Protein AF-A0ABD5LPI7-F1 (afdb_monomer_lite)

Organism: Agrobacterium radiobacter (NCBI:txid362)

Foldseek 3Di:
DDWDDDPFWIKDKFADADDPVLVCLCVVLVWAWPDQDPVRRMTITTGGVCSCVSVVVSVVVVVVVRVVVVVD

Secondary structure (DSSP, 8-state):
-EEEE-SS-EEEEEE----HHHHHHHHHTT-EEEEEETTTTEEEEEE-TTHHHHTHHHHHHHHHHHHHHHH-

Structure (mmCIF, N/CA/C/O backbone):
data_AF-A0ABD5LPI7-F1
#
_entry.id   AF-A0ABD5LPI7-F1
#
loop_
_atom_site.group_PDB
_atom_site.id
_atom_site.type_symbol
_atom_site.label_atom_id
_atom_site.label_alt_id
_atom_site.label_comp_id
_atom_site.label_asym_id
_atom_site.label_entity_id
_atom_site.label_seq_id
_atom_site.pdbx_PDB_ins_code
_atom_site.Cartn_x
_atom_site.Cartn_y
_atom_site.Cartn_z
_atom_site.occupancy
_atom_site.B_iso_or_equiv
_atom_site.auth_seq_id
_atom_site.auth_comp_id
_atom_site.auth_asym_id
_atom_site.auth_atom_id
_at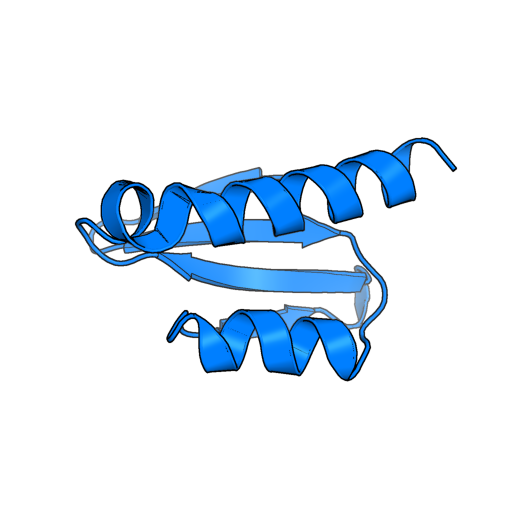om_site.pdbx_PDB_model_num
ATOM 1 N N . MET A 1 1 ? -6.158 -4.013 -9.586 1.00 89.75 1 MET A N 1
ATOM 2 C CA . MET A 1 1 ? -6.096 -3.412 -8.239 1.00 89.75 1 MET A CA 1
ATOM 3 C C . MET A 1 1 ? -7.302 -3.908 -7.474 1.00 89.75 1 MET A C 1
ATOM 5 O O . MET A 1 1 ? -8.351 -4.043 -8.098 1.00 89.75 1 MET A O 1
ATOM 9 N N . SER A 1 2 ? -7.149 -4.213 -6.189 1.00 90.88 2 SER A N 1
ATOM 10 C CA . SER A 1 2 ? -8.194 -4.855 -5.391 1.00 90.88 2 SER A CA 1
ATOM 11 C C . SER A 1 2 ? -8.224 -4.295 -3.974 1.00 9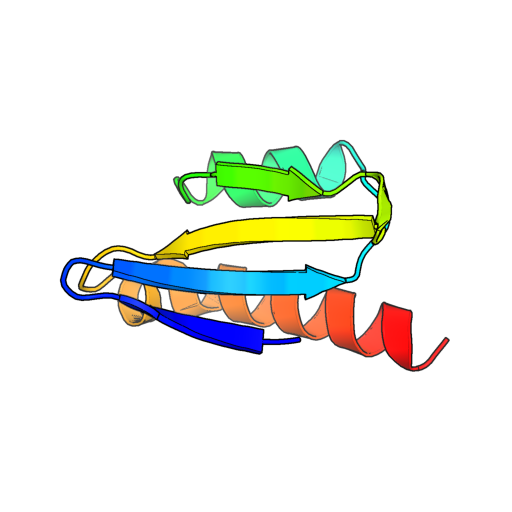0.88 2 SER A C 1
ATOM 13 O O . SER A 1 2 ? -7.183 -4.136 -3.340 1.00 90.88 2 SER A O 1
ATOM 15 N N . PHE A 1 3 ? -9.429 -4.060 -3.461 1.00 92.19 3 PHE A N 1
ATOM 16 C CA . PHE A 1 3 ? -9.672 -3.709 -2.066 1.00 92.19 3 PHE A CA 1
ATOM 17 C C . PHE A 1 3 ? -10.301 -4.910 -1.361 1.00 92.19 3 PHE A C 1
ATOM 19 O O . PHE A 1 3 ? -11.321 -5.438 -1.800 1.00 92.19 3 PHE A O 1
ATOM 26 N N . ARG A 1 4 ? -9.670 -5.374 -0.283 1.00 91.56 4 ARG A N 1
ATOM 27 C CA . ARG A 1 4 ? -10.096 -6.538 0.498 1.00 91.56 4 ARG A CA 1
ATOM 28 C C . ARG A 1 4 ? -10.505 -6.090 1.897 1.00 91.56 4 ARG A C 1
ATOM 30 O O . ARG A 1 4 ? -9.642 -6.008 2.776 1.00 91.56 4 ARG A O 1
ATOM 37 N N . PRO A 1 5 ? -11.793 -5.794 2.128 1.00 92.25 5 PRO A N 1
ATOM 38 C CA . PRO A 1 5 ? -12.260 -5.440 3.458 1.00 92.25 5 PRO A CA 1
ATOM 39 C C . PRO A 1 5 ? -12.064 -6.621 4.414 1.00 92.25 5 PRO A C 1
ATOM 41 O O . PRO A 1 5 ? -12.361 -7.774 4.091 1.00 92.25 5 PRO A O 1
ATOM 44 N N . LYS A 1 6 ? -11.535 -6.334 5.601 1.00 90.81 6 LYS A N 1
ATOM 45 C CA . LYS A 1 6 ? -11.415 -7.263 6.726 1.00 90.81 6 LYS A CA 1
ATOM 46 C C . LYS A 1 6 ? -12.113 -6.657 7.938 1.00 90.81 6 LYS A C 1
ATOM 48 O O . LYS A 1 6 ? -12.399 -5.465 7.981 1.00 90.81 6 LYS A O 1
ATOM 53 N N . ARG A 1 7 ? -12.344 -7.481 8.961 1.00 88.81 7 ARG A N 1
ATOM 54 C CA . ARG A 1 7 ? -13.027 -7.060 10.195 1.00 88.81 7 ARG A CA 1
ATOM 55 C C . ARG A 1 7 ? -12.364 -5.852 10.880 1.00 88.81 7 ARG A C 1
ATOM 57 O O . ARG A 1 7 ? -13.071 -5.055 11.480 1.00 88.81 7 ARG A O 1
ATOM 64 N N . SER A 1 8 ? -11.034 -5.730 10.813 1.00 89.44 8 SER A N 1
ATOM 65 C CA . SER A 1 8 ? -10.263 -4.699 11.534 1.00 89.44 8 SER A CA 1
ATOM 66 C C . SER A 1 8 ? -9.524 -3.695 10.647 1.00 89.44 8 SER A C 1
ATOM 68 O O . SER A 1 8 ? -8.994 -2.713 11.159 1.00 89.44 8 SER A O 1
ATOM 70 N N . HIS A 1 9 ? -9.425 -3.947 9.344 1.00 92.25 9 HIS A N 1
ATOM 71 C CA . HIS A 1 9 ? -8.634 -3.133 8.424 1.00 92.25 9 HIS A CA 1
ATOM 72 C C . HIS A 1 9 ? -9.088 -3.353 6.983 1.00 92.25 9 HIS A C 1
ATOM 74 O O . HIS A 1 9 ? -9.830 -4.288 6.680 1.00 92.25 9 HIS A O 1
ATOM 80 N N . LEU A 1 10 ? -8.604 -2.511 6.081 1.00 93.00 10 LEU A N 1
ATOM 81 C CA . LEU A 1 10 ? -8.777 -2.669 4.649 1.00 93.00 10 LEU A CA 1
ATOM 82 C C . LEU A 1 10 ? -7.440 -3.088 4.036 1.00 93.00 10 LEU A C 1
ATOM 84 O O . LEU A 1 10 ? -6.449 -2.373 4.149 1.00 93.00 10 LEU A O 1
ATOM 88 N N . GLY A 1 11 ? -7.400 -4.259 3.406 1.00 93.50 11 GLY A N 1
ATOM 89 C CA . GLY A 1 11 ? -6.262 -4.648 2.579 1.00 93.50 11 GLY A CA 1
ATOM 90 C C . GLY A 1 11 ? -6.353 -3.957 1.224 1.00 93.50 11 GLY A C 1
ATOM 91 O O . GLY A 1 11 ? -7.387 -4.050 0.562 1.00 93.50 11 GLY A O 1
ATOM 92 N N . PHE A 1 12 ? -5.289 -3.291 0.798 1.00 93.56 12 PHE A N 1
ATOM 93 C CA . PHE A 1 12 ? -5.180 -2.717 -0.536 1.00 93.56 12 PHE A CA 1
ATOM 94 C C . PHE A 1 12 ? -4.069 -3.428 -1.308 1.00 93.56 12 PHE A C 1
ATOM 96 O O . PHE A 1 12 ? -2.931 -3.522 -0.850 1.00 93.56 12 PHE A O 1
ATOM 103 N N . GLU A 1 13 ? -4.432 -3.977 -2.467 1.00 94.00 13 GLU A N 1
ATOM 104 C CA . GLU A 1 13 ? -3.533 -4.720 -3.345 1.00 94.00 13 GLU A CA 1
ATOM 105 C C . GLU A 1 13 ? -3.429 -4.018 -4.704 1.00 94.00 13 GLU A C 1
ATOM 107 O O . GLU A 1 13 ? -4.429 -3.849 -5.419 1.00 94.00 13 GLU A O 1
ATOM 112 N N . PHE A 1 14 ? -2.214 -3.655 -5.107 1.00 93.19 14 PHE A N 1
ATOM 113 C CA . PHE A 1 14 ? -1.948 -3.039 -6.406 1.00 93.19 14 PHE A CA 1
ATOM 114 C C . PHE A 1 14 ? -0.746 -3.692 -7.086 1.00 93.19 14 PHE A C 1
ATOM 116 O O . PHE A 1 14 ? 0.222 -4.082 -6.438 1.00 93.19 14 PHE A O 1
ATOM 123 N N . LYS A 1 15 ? -0.858 -3.883 -8.404 1.00 91.94 15 LYS A N 1
ATOM 124 C CA . LYS A 1 15 ? 0.147 -4.583 -9.206 1.00 91.94 15 LYS A CA 1
ATOM 125 C C . LYS A 1 15 ? 1.191 -3.580 -9.662 1.00 91.94 15 LYS A C 1
ATOM 127 O O . LYS A 1 15 ? 0.821 -2.596 -10.296 1.00 91.94 15 LYS A O 1
ATOM 132 N N . MET A 1 16 ? 2.449 -3.841 -9.336 1.00 91.25 16 MET A N 1
ATOM 133 C CA . MET A 1 16 ? 3.573 -2.994 -9.705 1.00 91.25 16 MET A CA 1
ATOM 134 C C . MET A 1 16 ? 4.887 -3.719 -9.405 1.00 91.25 16 MET A C 1
ATOM 136 O O . MET A 1 16 ? 4.940 -4.439 -8.403 1.00 91.25 16 MET A O 1
ATOM 140 N N . PRO A 1 17 ? 5.940 -3.545 -10.223 1.00 91.62 17 PRO A N 1
ATOM 141 C CA . PRO A 1 17 ? 7.263 -4.054 -9.889 1.00 91.62 17 PRO A CA 1
ATOM 142 C C . PRO A 1 17 ? 7.749 -3.452 -8.573 1.00 91.62 17 PRO A C 1
ATOM 144 O O . PRO A 1 17 ? 7.513 -2.276 -8.294 1.00 91.62 17 PRO A O 1
ATOM 147 N N . ARG A 1 18 ? 8.441 -4.268 -7.775 1.00 90.44 18 ARG A N 1
ATOM 148 C CA . ARG A 1 18 ? 9.069 -3.786 -6.552 1.00 90.44 18 ARG A CA 1
ATOM 149 C C . ARG A 1 18 ? 10.165 -2.783 -6.897 1.00 90.44 18 ARG A C 1
ATOM 151 O O . ARG A 1 18 ? 11.057 -3.113 -7.678 1.00 90.44 18 ARG A O 1
ATOM 158 N N . SER A 1 19 ? 10.124 -1.606 -6.287 1.00 91.50 19 SER A N 1
ATOM 159 C CA . SER A 1 19 ? 11.189 -0.611 -6.385 1.00 91.50 19 SER A CA 1
ATOM 160 C C . SER A 1 19 ? 11.370 0.133 -5.066 1.00 91.50 19 SER A C 1
ATOM 162 O O . SER A 1 19 ? 10.445 0.255 -4.263 1.00 91.50 19 SER A O 1
ATOM 164 N N . GLU A 1 20 ? 12.586 0.629 -4.849 1.00 90.88 20 GLU A N 1
ATOM 165 C CA . GLU A 1 20 ? 12.963 1.336 -3.623 1.00 90.88 20 GLU A CA 1
ATOM 166 C C . GLU A 1 20 ? 12.175 2.639 -3.437 1.00 90.88 20 GLU A C 1
ATOM 168 O O . GLU A 1 20 ? 11.743 2.945 -2.331 1.00 90.88 20 GLU A O 1
ATOM 173 N N . GLU A 1 21 ? 11.886 3.349 -4.529 1.00 90.62 21 GLU A N 1
ATOM 174 C CA . GLU A 1 21 ? 11.037 4.547 -4.533 1.00 90.62 21 GLU A CA 1
ATOM 175 C C . GLU A 1 21 ? 9.655 4.280 -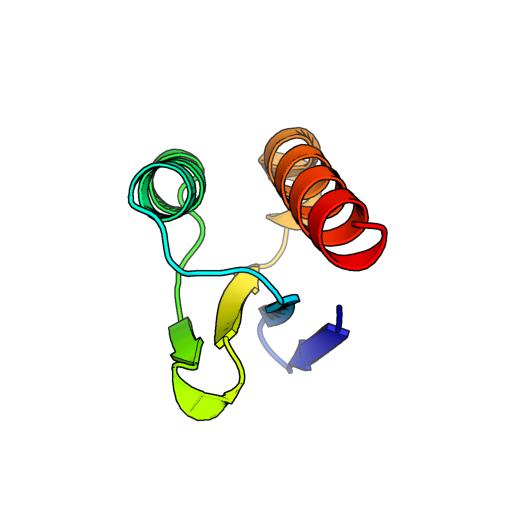3.914 1.00 90.62 21 GLU A C 1
ATOM 177 O O . GLU A 1 21 ? 9.125 5.074 -3.141 1.00 90.62 21 GLU A O 1
ATOM 182 N N . ILE A 1 22 ? 9.066 3.131 -4.226 1.00 90.69 22 ILE A N 1
ATOM 183 C CA . ILE A 1 22 ? 7.702 2.794 -3.820 1.00 90.69 22 ILE A CA 1
ATOM 184 C C . ILE A 1 22 ? 7.687 2.289 -2.391 1.00 90.69 22 ILE A C 1
ATOM 186 O O . ILE A 1 22 ? 6.798 2.661 -1.624 1.00 90.69 22 ILE A O 1
ATOM 190 N N . ASP A 1 23 ? 8.692 1.491 -2.030 1.00 90.88 23 ASP A N 1
ATOM 191 C CA . ASP A 1 23 ? 8.924 1.074 -0.651 1.00 90.88 23 ASP A CA 1
ATOM 192 C C . ASP A 1 23 ? 9.052 2.332 0.244 1.00 90.88 23 ASP A C 1
ATOM 194 O O . ASP A 1 23 ? 8.345 2.437 1.249 1.00 90.88 23 ASP A O 1
ATOM 198 N N . GLN A 1 24 ? 9.812 3.350 -0.188 1.00 91.94 24 GLN A N 1
ATOM 199 C CA . GLN A 1 24 ? 9.953 4.631 0.519 1.00 91.94 24 GLN A CA 1
ATOM 200 C C . GLN A 1 24 ? 8.653 5.441 0.597 1.00 91.94 24 GLN A C 1
ATOM 202 O O . GLN A 1 24 ? 8.368 6.020 1.645 1.00 91.94 24 GLN A O 1
ATOM 207 N N . ILE A 1 25 ? 7.841 5.502 -0.466 1.00 91.25 25 ILE A N 1
ATOM 208 C CA . ILE A 1 25 ? 6.548 6.213 -0.440 1.00 91.25 25 ILE A CA 1
ATOM 209 C C . ILE A 1 25 ? 5.601 5.580 0.587 1.00 91.25 25 ILE A C 1
ATOM 211 O O . ILE A 1 25 ? 4.922 6.295 1.329 1.00 91.25 25 ILE A O 1
ATOM 215 N N . ILE A 1 26 ? 5.543 4.247 0.631 1.00 90.88 26 ILE A N 1
ATOM 216 C CA . ILE A 1 26 ? 4.679 3.506 1.557 1.00 90.88 26 ILE A CA 1
ATOM 217 C C . ILE A 1 26 ? 5.151 3.713 3.003 1.00 90.88 26 ILE A C 1
ATOM 219 O O . ILE A 1 26 ? 4.334 4.027 3.874 1.00 90.88 26 ILE A O 1
ATOM 223 N N . GLU A 1 27 ? 6.459 3.598 3.243 1.00 90.94 27 GLU A N 1
ATOM 224 C CA . GLU A 1 27 ? 7.076 3.796 4.556 1.00 90.94 27 GLU A CA 1
ATOM 225 C C . GLU A 1 27 ? 6.917 5.239 5.056 1.00 90.94 27 GLU A C 1
ATOM 227 O O . GLU A 1 27 ? 6.446 5.457 6.172 1.00 90.94 27 GLU A O 1
ATOM 232 N N . SER A 1 28 ? 7.199 6.232 4.209 1.00 90.38 28 SER A N 1
ATOM 233 C CA . SER A 1 28 ? 7.079 7.660 4.549 1.00 90.38 28 SER A CA 1
ATOM 234 C C . SER A 1 28 ? 5.639 8.072 4.851 1.00 90.38 28 SER A C 1
ATOM 236 O O . SER A 1 28 ? 5.393 8.952 5.673 1.00 90.38 28 SER A O 1
ATOM 238 N N . ALA A 1 29 ? 4.663 7.422 4.215 1.00 89.06 29 ALA A N 1
ATOM 239 C CA . ALA A 1 29 ? 3.250 7.625 4.514 1.00 89.06 29 ALA A CA 1
ATOM 240 C C . ALA A 1 29 ? 2.788 6.895 5.789 1.00 89.06 29 ALA A C 1
ATOM 242 O O . ALA A 1 29 ? 1.612 6.978 6.159 1.00 89.06 29 ALA A O 1
ATOM 243 N N . GLY A 1 30 ? 3.675 6.142 6.448 1.00 88.69 30 GLY A N 1
ATOM 244 C CA . GLY A 1 30 ? 3.366 5.331 7.622 1.00 88.69 30 GLY A CA 1
ATOM 245 C C . GLY A 1 30 ? 2.303 4.272 7.334 1.00 88.69 30 GLY A C 1
ATOM 246 O O . GLY A 1 30 ? 1.459 3.994 8.189 1.00 88.69 30 GLY A O 1
ATOM 247 N N . ILE A 1 31 ? 2.236 3.765 6.100 1.00 90.12 31 ILE A N 1
ATOM 248 C CA . ILE A 1 31 ? 1.321 2.690 5.713 1.00 90.12 31 ILE A CA 1
ATOM 249 C C . ILE A 1 31 ? 1.996 1.359 6.040 1.00 90.12 31 ILE A C 1
ATOM 251 O O . ILE A 1 31 ? 3.118 1.097 5.623 1.00 90.12 31 ILE A O 1
ATOM 255 N N . GLU A 1 32 ? 1.299 0.500 6.781 1.00 87.56 32 GLU A N 1
ATOM 256 C CA . GLU A 1 32 ? 1.817 -0.821 7.130 1.00 87.56 32 GLU A CA 1
ATOM 257 C C . GLU A 1 32 ? 1.831 -1.717 5.879 1.00 87.56 32 GLU A C 1
ATOM 259 O O . GLU A 1 32 ? 0.780 -2.078 5.333 1.00 87.56 32 GLU A O 1
ATOM 264 N N . THR A 1 33 ? 3.024 -2.083 5.413 1.00 85.44 33 THR A N 1
ATOM 265 C CA . THR A 1 33 ? 3.203 -3.086 4.356 1.00 85.44 33 THR A CA 1
ATOM 266 C C . THR A 1 33 ? 3.041 -4.475 4.955 1.00 85.44 33 THR A C 1
ATOM 268 O O . THR A 1 33 ? 3.730 -4.824 5.908 1.00 85.44 33 THR A O 1
ATOM 271 N N . LEU A 1 34 ? 2.149 -5.288 4.386 1.00 82.62 34 LEU A N 1
ATOM 272 C CA . LEU A 1 34 ? 1.989 -6.680 4.810 1.00 82.62 34 LEU A CA 1
ATOM 273 C C . LEU A 1 34 ? 3.089 -7.552 4.203 1.00 82.62 34 LEU A C 1
ATOM 275 O O . LEU A 1 34 ? 3.837 -8.207 4.915 1.00 82.62 34 LEU A O 1
ATOM 279 N N . GLU A 1 35 ? 3.161 -7.575 2.874 1.00 84.12 35 GLU A N 1
ATOM 280 C CA . GLU A 1 35 ? 4.136 -8.359 2.118 1.00 84.12 35 GLU A CA 1
ATOM 281 C C . GLU A 1 35 ? 4.110 -7.915 0.650 1.00 84.12 35 GLU A C 1
ATOM 283 O O . GLU A 1 35 ? 3.041 -7.627 0.097 1.00 84.12 35 GLU A O 1
ATOM 288 N N . TYR A 1 36 ? 5.265 -7.915 -0.014 1.00 90.38 36 TYR A N 1
ATOM 289 C CA . TYR A 1 36 ? 5.300 -7.879 -1.472 1.00 90.38 36 TYR A CA 1
ATOM 290 C C . TYR A 1 36 ? 5.114 -9.292 -2.029 1.00 90.38 36 TYR A C 1
ATOM 292 O O . TYR A 1 36 ? 5.926 -10.188 -1.801 1.00 90.38 36 TYR A O 1
ATOM 300 N N . ASN A 1 37 ? 4.054 -9.503 -2.803 1.00 91.69 37 ASN A N 1
ATOM 301 C CA . ASN A 1 37 ? 3.794 -10.787 -3.430 1.00 91.69 37 ASN A CA 1
ATOM 302 C C . ASN A 1 37 ? 4.629 -10.926 -4.709 1.00 91.69 37 ASN A C 1
ATOM 304 O O . ASN A 1 37 ? 4.228 -10.470 -5.782 1.00 91.69 37 ASN A O 1
ATOM 308 N N . VAL A 1 38 ? 5.773 -11.602 -4.590 1.00 90.69 38 VAL A N 1
ATOM 309 C CA . VAL A 1 38 ? 6.732 -11.812 -5.689 1.00 90.69 38 VAL A CA 1
ATOM 310 C C . VAL A 1 38 ? 6.110 -12.576 -6.858 1.00 90.69 38 VAL A C 1
ATOM 312 O O . VAL A 1 38 ? 6.336 -12.223 -8.011 1.00 90.69 38 V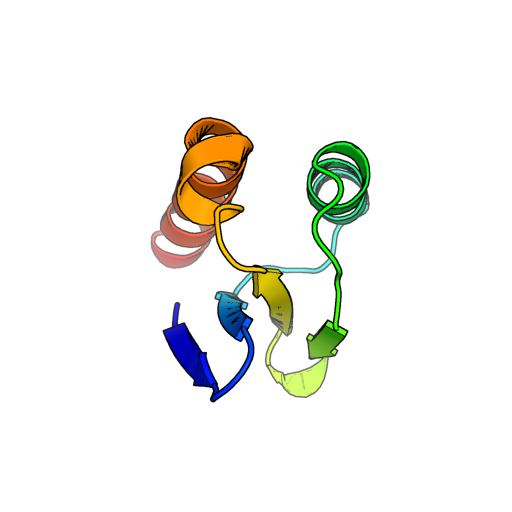AL A O 1
ATOM 315 N N . ARG A 1 39 ? 5.273 -13.586 -6.580 1.00 91.12 39 ARG A N 1
ATOM 316 C CA . ARG A 1 39 ? 4.657 -14.436 -7.613 1.00 91.12 39 ARG A CA 1
ATOM 317 C C . ARG A 1 39 ? 3.755 -13.649 -8.564 1.00 91.12 39 ARG A C 1
ATOM 319 O O . ARG A 1 39 ? 3.695 -13.968 -9.747 1.00 91.12 39 ARG A O 1
ATOM 326 N N . TRP A 1 40 ? 3.034 -12.658 -8.046 1.00 89.44 40 TRP A N 1
ATOM 327 C CA . TRP A 1 40 ? 2.072 -11.869 -8.822 1.00 89.44 40 TRP A CA 1
ATOM 328 C C . TRP A 1 40 ? 2.539 -10.440 -9.114 1.00 89.44 40 TRP A C 1
ATOM 330 O O . TRP A 1 40 ? 1.845 -9.713 -9.829 1.00 89.44 40 TRP A O 1
ATOM 340 N N . GLY A 1 41 ? 3.699 -10.051 -8.580 1.00 92.00 41 GLY A N 1
ATOM 341 C CA . GLY A 1 41 ? 4.257 -8.710 -8.705 1.00 92.00 41 GLY A CA 1
ATOM 342 C C . GLY A 1 41 ? 3.316 -7.646 -8.148 1.00 92.00 41 GLY A C 1
ATOM 343 O O . GLY A 1 41 ? 2.947 -6.711 -8.858 1.00 92.00 41 GLY A O 1
ATOM 344 N N . LEU A 1 42 ? 2.817 -7.852 -6.927 1.00 93.06 42 LEU A N 1
ATOM 345 C CA . LEU A 1 42 ? 1.871 -6.928 -6.305 1.00 93.06 42 LEU A CA 1
ATOM 346 C C . LEU A 1 42 ? 2.259 -6.569 -4.879 1.00 93.06 42 LEU A C 1
ATOM 348 O O . LEU A 1 42 ? 2.698 -7.408 -4.093 1.00 93.06 42 LEU A O 1
ATOM 352 N N . TYR A 1 43 ? 2.027 -5.308 -4.552 1.00 93.88 43 TYR A N 1
ATOM 353 C CA . TYR A 1 43 ? 2.125 -4.779 -3.207 1.00 93.88 43 TYR A CA 1
ATOM 354 C C . TYR A 1 43 ? 0.857 -5.095 -2.428 1.00 93.88 43 TYR A C 1
ATOM 356 O O . TYR A 1 43 ? -0.253 -4.994 -2.962 1.00 93.88 43 TYR A O 1
ATOM 364 N N . ARG A 1 44 ? 1.022 -5.459 -1.155 1.00 93.44 44 ARG A N 1
ATOM 365 C CA . ARG A 1 44 ? -0.077 -5.611 -0.201 1.00 93.44 44 ARG A CA 1
ATOM 366 C C . ARG A 1 44 ? 0.161 -4.676 0.962 1.00 93.44 44 ARG A C 1
ATOM 368 O O . ARG A 1 44 ? 1.112 -4.853 1.722 1.00 93.44 44 ARG A O 1
ATOM 375 N N . VAL A 1 45 ? -0.736 -3.717 1.116 1.00 93.56 45 VAL A N 1
ATOM 376 C CA . VAL A 1 45 ? -0.684 -2.761 2.215 1.00 93.56 45 VAL A CA 1
ATOM 377 C C . VAL A 1 45 ? -1.953 -2.834 3.044 1.00 93.56 45 VAL A C 1
ATOM 379 O O . VAL A 1 45 ? -3.033 -3.188 2.557 1.00 93.56 45 VAL A O 1
ATOM 382 N N . ARG A 1 46 ? -1.812 -2.511 4.322 1.00 93.81 46 ARG A N 1
ATOM 383 C CA . ARG A 1 46 ? -2.896 -2.459 5.285 1.00 93.81 46 ARG A CA 1
ATOM 384 C C . ARG A 1 46 ? -3.255 -1.008 5.565 1.00 93.81 46 ARG A C 1
ATOM 386 O O . ARG A 1 46 ? -2.411 -0.204 5.938 1.00 93.81 46 ARG A O 1
ATOM 393 N N . LEU A 1 47 ? -4.539 -0.708 5.428 1.00 92.81 47 LEU A N 1
ATOM 394 C CA . LEU A 1 47 ? -5.123 0.579 5.775 1.00 92.81 47 LEU A CA 1
ATOM 395 C C . LEU A 1 47 ? -5.965 0.398 7.037 1.00 92.81 47 LEU A C 1
ATOM 397 O O . LEU A 1 47 ? -6.949 -0.353 7.051 1.00 92.81 47 LEU A O 1
ATOM 401 N N . ALA A 1 48 ? -5.551 1.050 8.118 1.00 91.81 48 ALA A N 1
ATOM 402 C CA . ALA A 1 48 ? -6.303 1.115 9.358 1.00 91.81 48 ALA A CA 1
ATOM 403 C C . ALA A 1 48 ? -7.500 2.070 9.227 1.00 91.81 48 ALA A C 1
ATOM 405 O O . ALA A 1 48 ? -7.688 2.777 8.232 1.00 91.81 48 A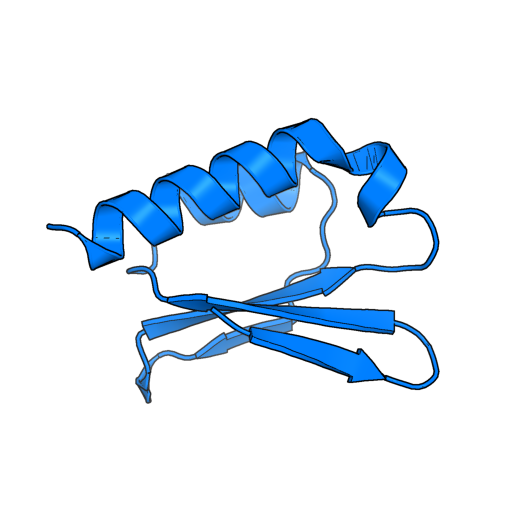LA A O 1
ATOM 406 N N . LYS A 1 49 ? -8.352 2.099 10.253 1.00 89.00 49 LYS A N 1
ATOM 407 C CA . LYS A 1 49 ? -9.499 3.009 10.284 1.00 89.00 49 LYS A CA 1
ATOM 408 C C . LYS A 1 49 ? -9.016 4.467 10.234 1.00 89.00 49 LYS A C 1
ATOM 410 O O . LYS A 1 49 ? -8.210 4.879 11.063 1.00 89.00 49 LYS A O 1
ATOM 415 N N . GLY A 1 50 ? -9.529 5.237 9.276 1.00 88.88 50 GLY A N 1
ATOM 416 C CA . GLY A 1 50 ? -9.147 6.637 9.054 1.00 88.88 50 GLY A CA 1
ATOM 417 C C . GLY A 1 50 ? -7.892 6.837 8.196 1.00 88.88 50 GLY A C 1
ATOM 418 O O . GLY A 1 50 ? -7.618 7.969 7.813 1.00 88.88 50 GLY A O 1
ATOM 419 N N . ASP A 1 51 ? -7.155 5.779 7.832 1.00 90.62 51 ASP A N 1
ATOM 420 C CA . ASP A 1 51 ? -5.982 5.918 6.951 1.00 90.62 51 ASP A CA 1
ATOM 421 C C . ASP A 1 51 ? -6.364 6.393 5.552 1.00 90.62 51 ASP A C 1
ATOM 423 O O . ASP A 1 51 ? -5.626 7.163 4.950 1.00 90.62 51 ASP A O 1
ATOM 427 N N . VAL A 1 52 ? -7.523 5.961 5.048 1.00 88.06 52 VAL A N 1
ATOM 428 C CA . VAL A 1 52 ? -8.009 6.368 3.723 1.00 88.06 52 VAL A CA 1
ATOM 429 C C . VAL A 1 52 ? -8.142 7.886 3.636 1.00 88.06 52 VAL A C 1
ATOM 431 O O . VAL A 1 52 ? -7.714 8.465 2.650 1.00 88.06 52 VAL A O 1
ATOM 434 N N . GLU A 1 53 ? -8.675 8.521 4.680 1.00 90.94 53 GLU A N 1
ATOM 435 C CA . GLU A 1 53 ? -8.867 9.972 4.742 1.00 90.94 53 GLU A CA 1
ATOM 436 C C . GLU A 1 53 ? -7.536 10.694 4.986 1.00 90.94 53 GLU A C 1
ATOM 438 O O . GLU A 1 53 ? -7.184 11.621 4.257 1.00 90.94 53 GLU A O 1
ATOM 443 N N . LYS A 1 54 ? -6.753 10.231 5.968 1.00 92.38 54 LYS A N 1
ATOM 444 C CA . LYS A 1 54 ? -5.487 10.866 6.375 1.00 92.38 54 LYS A CA 1
ATOM 445 C C . LYS A 1 54 ? -4.383 10.771 5.324 1.00 92.38 54 LYS A C 1
ATOM 447 O O . LYS A 1 54 ? -3.504 11.622 5.299 1.00 92.38 54 LYS A O 1
ATOM 452 N N . LYS A 1 55 ? -4.401 9.727 4.495 1.00 91.88 55 LYS A N 1
ATOM 453 C CA . LYS A 1 55 ? -3.343 9.405 3.523 1.00 91.88 55 LYS A CA 1
ATOM 454 C C . LYS A 1 55 ? -3.867 9.457 2.088 1.00 91.88 55 LYS A C 1
ATOM 456 O O . LYS A 1 55 ? -3.341 8.778 1.206 1.00 91.88 55 LYS A O 1
ATOM 461 N N . THR A 1 56 ? -4.918 10.250 1.860 1.00 91.38 56 THR A N 1
ATOM 462 C CA . THR A 1 56 ? -5.606 10.366 0.566 1.00 91.38 56 THR A CA 1
ATOM 463 C C . THR A 1 56 ? -4.629 10.691 -0.563 1.00 91.38 56 THR A C 1
ATOM 465 O O . THR A 1 56 ? -4.671 10.043 -1.608 1.00 91.38 56 THR A O 1
ATOM 468 N N . ASP A 1 57 ? -3.723 11.649 -0.356 1.00 91.94 57 ASP A N 1
ATOM 469 C CA . ASP A 1 57 ? -2.767 12.080 -1.380 1.00 91.94 57 ASP A CA 1
ATOM 470 C C . ASP A 1 57 ? -1.794 10.965 -1.770 1.00 91.94 57 ASP A C 1
ATOM 472 O O . ASP A 1 57 ? -1.631 10.674 -2.956 1.00 91.94 57 ASP A O 1
ATOM 476 N N . THR A 1 58 ? -1.221 10.262 -0.788 1.00 91.81 58 THR A N 1
ATOM 477 C CA . THR A 1 58 ? -0.346 9.109 -1.039 1.00 91.81 58 THR A CA 1
ATOM 478 C C . THR A 1 58 ? -1.094 7.999 -1.770 1.00 91.81 58 THR A C 1
ATOM 480 O O . THR A 1 58 ? -0.604 7.479 -2.771 1.00 91.81 58 THR A O 1
ATOM 483 N N . LEU A 1 59 ? -2.299 7.647 -1.310 1.00 92.38 59 LEU A N 1
ATOM 484 C CA . LEU A 1 59 ? -3.119 6.619 -1.952 1.00 92.38 59 LEU A CA 1
ATOM 485 C C . LEU A 1 59 ? -3.447 6.999 -3.394 1.00 92.38 59 LEU A C 1
ATOM 487 O O . LEU A 1 59 ? -3.370 6.153 -4.281 1.00 92.38 59 LEU A O 1
ATOM 491 N N . ARG A 1 60 ? -3.755 8.271 -3.655 1.00 93.75 60 ARG A N 1
ATOM 492 C CA . ARG A 1 60 ? -4.014 8.775 -5.003 1.00 93.75 60 ARG A CA 1
ATOM 493 C C . ARG A 1 60 ? -2.783 8.656 -5.898 1.00 93.75 60 ARG A C 1
ATOM 495 O O . ARG A 1 60 ? -2.932 8.237 -7.044 1.00 93.75 60 ARG A O 1
ATOM 502 N N . SER A 1 61 ? -1.596 8.981 -5.392 1.00 92.38 61 SER A N 1
ATOM 503 C CA . SER A 1 61 ? -0.333 8.823 -6.124 1.00 92.38 61 SER A CA 1
ATOM 504 C C . SER A 1 61 ? -0.037 7.356 -6.438 1.00 92.38 61 SER A C 1
ATOM 506 O O . SER A 1 61 ? 0.202 7.023 -7.595 1.00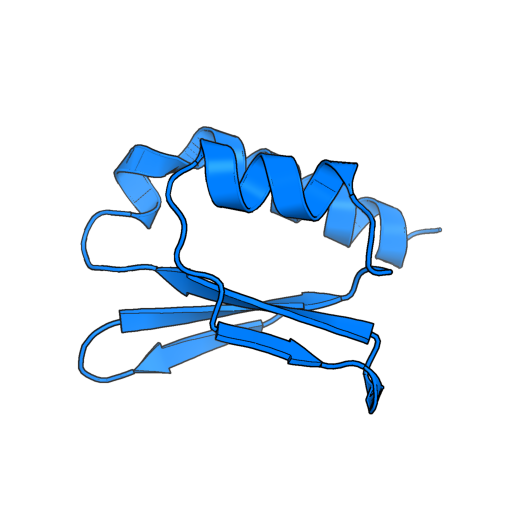 92.38 61 SER A O 1
ATOM 508 N N . LEU A 1 62 ? -0.160 6.459 -5.454 1.00 91.69 62 LEU A N 1
ATOM 509 C CA . LEU A 1 62 ? 0.016 5.015 -5.656 1.00 91.69 62 LEU A CA 1
ATOM 510 C C . LEU A 1 62 ? -0.994 4.451 -6.663 1.00 91.69 62 LEU A C 1
ATOM 512 O O . LEU A 1 62 ? -0.647 3.615 -7.496 1.00 91.69 62 LEU A O 1
ATOM 516 N N . ILE A 1 63 ? -2.244 4.922 -6.617 1.00 92.69 63 ILE A N 1
ATOM 517 C CA . ILE A 1 63 ? -3.277 4.496 -7.561 1.00 92.69 63 ILE A CA 1
ATOM 518 C C . ILE A 1 63 ? -2.958 4.958 -8.981 1.00 92.69 63 ILE A C 1
ATOM 520 O O . ILE A 1 63 ? -3.129 4.170 -9.909 1.00 92.69 63 ILE A O 1
ATOM 524 N N . LYS A 1 64 ? -2.484 6.197 -9.159 1.00 93.25 64 LYS A N 1
ATOM 525 C CA . LYS A 1 64 ? -2.045 6.699 -10.467 1.00 93.25 64 LYS A CA 1
ATOM 526 C C . LYS A 1 64 ? -0.904 5.855 -11.025 1.00 93.25 64 LYS A C 1
ATOM 528 O O . LYS A 1 64 ? -1.067 5.297 -12.100 1.00 93.25 64 LYS A O 1
ATOM 533 N N . LEU A 1 65 ? 0.164 5.656 -10.250 1.00 91.81 65 LEU A N 1
ATOM 534 C CA . LEU A 1 65 ? 1.322 4.850 -10.656 1.00 91.81 65 LEU A CA 1
ATOM 535 C C . LEU A 1 65 ? 0.920 3.428 -11.075 1.00 91.81 65 LEU A C 1
ATOM 537 O O . LEU A 1 65 ? 1.323 2.939 -12.128 1.00 91.81 65 LEU A O 1
ATOM 541 N N . ALA A 1 66 ? 0.065 2.776 -10.287 1.00 91.56 66 ALA A N 1
ATOM 542 C CA . ALA A 1 66 ? -0.426 1.439 -10.604 1.00 91.56 66 ALA A CA 1
ATOM 543 C C . ALA A 1 66 ? -1.365 1.402 -11.826 1.00 91.56 66 ALA A C 1
ATOM 545 O O . ALA A 1 66 ? -1.451 0.375 -12.502 1.00 91.56 66 ALA A O 1
ATOM 546 N N . CYS A 1 67 ? -2.102 2.484 -12.092 1.00 92.00 67 CYS A N 1
ATOM 547 C CA . CYS A 1 67 ? -2.941 2.618 -13.280 1.00 92.00 67 CYS A CA 1
ATOM 548 C C . CYS A 1 67 ? -2.077 2.814 -14.529 1.00 92.00 67 CYS A C 1
ATOM 550 O O . CYS A 1 67 ? -2.264 2.100 -15.511 1.00 92.00 67 CYS A O 1
ATOM 552 N N . ASP A 1 68 ? -1.092 3.708 -14.458 1.00 91.94 68 ASP A N 1
ATOM 553 C CA . ASP A 1 68 ? -0.147 3.990 -15.539 1.00 91.94 68 ASP A CA 1
ATOM 554 C C . ASP A 1 68 ? 0.639 2.728 -15.906 1.00 91.94 68 ASP A C 1
ATOM 556 O O . ASP A 1 68 ? 0.683 2.353 -17.073 1.00 91.94 68 ASP A O 1
ATOM 560 N N . TYR A 1 69 ? 1.128 1.982 -14.909 1.00 89.56 69 TYR A N 1
ATOM 561 C CA . TYR A 1 69 ? 1.781 0.686 -15.119 1.00 89.56 69 TYR A CA 1
ATOM 562 C C . TYR A 1 69 ? 0.885 -0.351 -15.815 1.00 89.56 69 TYR A C 1
ATOM 564 O O . TYR A 1 69 ? 1.381 -1.252 -16.482 1.00 89.56 69 TYR A O 1
ATOM 572 N N . ARG A 1 70 ? -0.438 -0.268 -15.643 1.00 85.06 70 ARG A N 1
ATOM 573 C CA . ARG A 1 70 ? -1.382 -1.192 -16.285 1.00 85.06 70 ARG A CA 1
ATOM 574 C C . ARG A 1 70 ? -1.752 -0.771 -17.710 1.00 85.06 70 ARG A C 1
ATOM 576 O O . ARG A 1 70 ? -2.212 -1.622 -18.467 1.00 85.06 70 ARG A O 1
ATOM 583 N N . ASN A 1 71 ? -1.626 0.515 -18.026 1.00 84.44 71 ASN A N 1
ATOM 584 C CA . ASN A 1 71 ? -1.938 1.079 -19.339 1.00 84.44 71 ASN A CA 1
ATOM 585 C C . ASN A 1 71 ? -0.718 1.127 -20.276 1.00 84.44 71 ASN A C 1
ATOM 587 O O . ASN A 1 71 ? -0.904 1.361 -21.469 1.00 84.44 71 ASN A O 1
ATOM 591 N N . ALA A 1 72 ? 0.489 0.937 -19.737 1.00 68.81 72 ALA A N 1
ATOM 592 C CA . ALA A 1 72 ? 1.734 0.738 -20.479 1.00 68.81 72 ALA A CA 1
ATOM 593 C C . ALA A 1 72 ? 1.886 -0.717 -20.950 1.00 68.81 72 ALA A C 1
ATOM 595 O O . ALA A 1 72 ? 2.421 -0.907 -22.064 1.00 68.81 72 ALA A O 1
#

Radius of gyration: 11.5 Å; chains: 1; bounding box: 26×26×32 Å

Sequence (72 aa):
MSFRPKRSHLGFEFKMPRSEEIDQIIESAGIETLEYNVRWGLYRVRLAKGDVEKKTDTLRSLIKLACDYRNA

pLDDT: mean 90.61, std 3.47, range [68.81, 94.0]